Protein AF-A0A4V3GNU5-F1 (afdb_monomer)

Mean predicted aligned error: 13.86 Å

Radius of gyration: 29.21 Å; Cα contacts (8 Å, |Δi|>4): 27; chains: 1; bounding box: 39×19×98 Å

Solvent-accessible surface area (backbone atoms only — not comparable to full-atom values): 5254 Å² total; per-residue (Å²): 132,88,81,90,86,82,85,81,90,77,83,79,78,76,78,78,91,69,74,80,76,80,69,54,69,69,57,54,50,51,51,53,50,52,55,50,49,54,51,52,50,52,48,54,53,50,56,51,51,40,52,50,33,53,52,49,32,70,67,44,82,51,70,66,58,21,52,53,36,48,53,50,32,52,51,49,50,53,52,58,55,74,69,58,130

pLDDT: mean 80.56, std 15.94, range [41.94, 96.62]

Nearest PDB structures (foldseek):
  7s5k-assembly1_E  TM=9.605E-01  e=1.307E+00  Myxococcus xanthus
  4fzs-assembly1_B  TM=9.354E-01  e=4.095E+00  Homo sapiens
  4fzs-assembly1_A  TM=9.243E-01  e=6.129E+00  Homo sapiens

Structure (mmCIF, N/CA/C/O backbone):
data_AF-A0A4V3GNU5-F1
#
_entry.id   AF-A0A4V3GNU5-F1
#
loop_
_atom_site.group_PDB
_atom_site.id
_atom_site.type_symbol
_atom_site.label_atom_id
_atom_site.label_alt_id
_atom_site.label_comp_id
_atom_site.label_asym_id
_atom_site.label_entity_id
_atom_site.label_seq_id
_atom_site.pdbx_PDB_ins_code
_atom_site.Cartn_x
_atom_site.Cartn_y
_atom_site.Cartn_z
_atom_site.occupancy
_atom_site.B_iso_or_equiv
_atom_site.auth_seq_id
_atom_site.auth_comp_id
_atom_site.auth_asym_id
_atom_site.auth_atom_id
_atom_site.pdbx_PDB_model_num
ATOM 1 N N . MET A 1 1 ? 13.365 -0.738 83.275 1.00 41.94 1 MET A N 1
ATOM 2 C CA . MET A 1 1 ? 13.884 -0.481 81.924 1.00 41.94 1 MET A CA 1
ATOM 3 C C . MET A 1 1 ? 12.767 -0.844 80.967 1.00 41.94 1 MET A C 1
ATOM 5 O O . MET A 1 1 ? 12.481 -2.025 80.809 1.00 41.94 1 MET A O 1
ATOM 9 N N . GLU A 1 2 ? 12.065 0.179 80.472 1.00 50.00 2 GLU A N 1
ATOM 10 C CA . GLU A 1 2 ? 11.461 0.259 79.128 1.00 50.00 2 GLU A CA 1
ATOM 11 C C . GLU A 1 2 ? 12.104 -0.712 78.096 1.00 50.00 2 GLU A C 1
ATOM 13 O O . GLU A 1 2 ? 13.270 -1.068 78.231 1.00 50.00 2 GLU A O 1
ATOM 18 N N . HIS A 1 3 ? 11.409 -1.259 77.088 1.00 45.41 3 HIS A N 1
ATOM 19 C CA . HIS A 1 3 ? 10.769 -0.548 75.974 1.00 45.41 3 HIS A CA 1
ATOM 20 C C . HIS A 1 3 ? 9.641 -1.361 75.289 1.00 45.41 3 HIS A C 1
ATOM 22 O O . HIS A 1 3 ? 9.781 -2.553 75.026 1.00 45.41 3 HIS A O 1
ATOM 28 N N . SER A 1 4 ? 8.560 -0.659 74.920 1.00 60.72 4 SER A N 1
ATOM 29 C CA . SER A 1 4 ? 7.613 -0.991 73.839 1.00 60.72 4 SER A CA 1
ATOM 30 C C . SER A 1 4 ? 8.304 -1.180 72.480 1.00 60.72 4 SER A C 1
ATOM 32 O O . SER A 1 4 ? 9.348 -0.576 72.254 1.00 60.72 4 SER A O 1
ATOM 34 N N . THR A 1 5 ? 7.658 -1.880 71.531 1.00 53.22 5 THR A N 1
ATOM 35 C CA . THR A 1 5 ? 7.349 -1.387 70.157 1.00 53.22 5 THR A CA 1
ATOM 36 C C . THR A 1 5 ? 6.728 -2.476 69.256 1.00 53.22 5 THR A C 1
ATOM 38 O O . THR A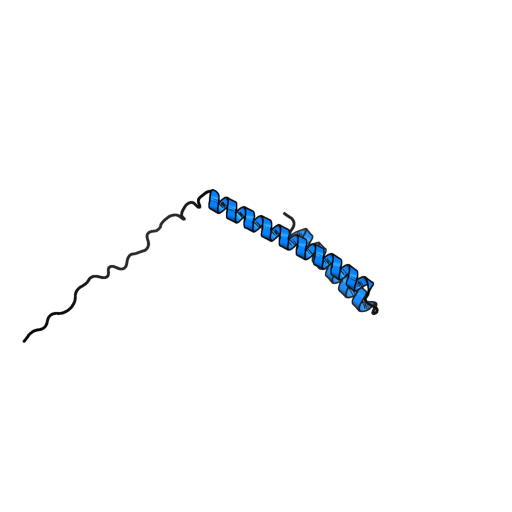 1 5 ? 7.313 -3.534 69.071 1.00 53.22 5 THR A O 1
ATOM 41 N N . GLY A 1 6 ? 5.574 -2.178 68.632 1.00 46.69 6 GLY A N 1
ATOM 42 C CA . GLY A 1 6 ? 5.256 -2.670 67.276 1.00 46.69 6 GLY A CA 1
ATOM 43 C C . GLY A 1 6 ? 4.074 -3.636 67.059 1.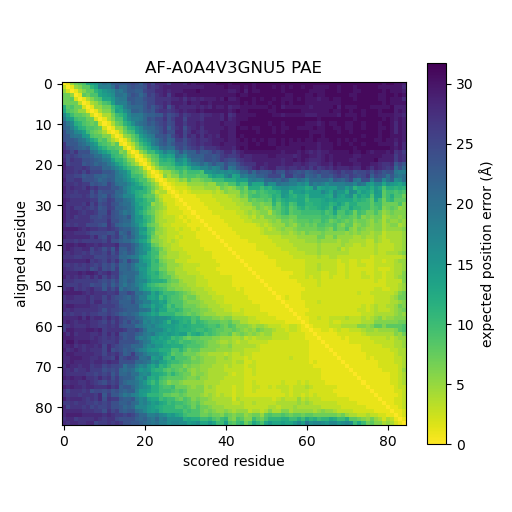00 46.69 6 GLY A C 1
ATOM 44 O O . GLY A 1 6 ? 4.268 -4.824 66.848 1.00 46.69 6 GLY A O 1
ATOM 45 N N . THR A 1 7 ? 2.853 -3.102 66.967 1.00 47.12 7 THR A N 1
ATOM 46 C CA . THR A 1 7 ? 1.778 -3.514 66.016 1.00 47.12 7 THR A CA 1
ATOM 47 C C . THR A 1 7 ? 2.252 -3.467 64.537 1.00 47.12 7 THR A C 1
ATOM 49 O O . THR A 1 7 ? 3.299 -2.855 64.322 1.00 47.12 7 THR A O 1
ATOM 52 N N . PRO A 1 8 ? 1.509 -3.914 63.479 1.00 55.44 8 PRO A N 1
ATOM 53 C CA . PRO A 1 8 ? 0.199 -4.592 63.385 1.00 55.44 8 PRO A CA 1
ATOM 54 C C . PRO A 1 8 ? 0.128 -5.775 62.360 1.00 55.44 8 PRO A C 1
ATOM 56 O O . PRO A 1 8 ? 1.077 -6.117 61.665 1.00 55.44 8 PRO A O 1
ATOM 59 N N . THR A 1 9 ? -1.069 -6.367 62.264 1.00 64.31 9 THR A N 1
ATOM 60 C CA . THR A 1 9 ? -1.617 -7.221 61.188 1.00 64.31 9 THR A CA 1
ATOM 61 C C . THR A 1 9 ? -1.248 -6.798 59.752 1.00 64.31 9 THR A C 1
ATOM 63 O O . THR A 1 9 ? -1.379 -5.632 59.389 1.00 64.31 9 THR A O 1
ATOM 66 N N . ASN A 1 10 ? -0.878 -7.761 58.900 1.00 49.19 10 ASN A N 1
ATOM 67 C CA . ASN A 1 10 ? -1.039 -7.627 57.450 1.00 49.19 10 ASN A CA 1
ATOM 68 C C . ASN A 1 10 ? -1.691 -8.902 56.898 1.00 49.19 10 ASN A C 1
ATOM 70 O O . ASN A 1 10 ? -1.027 -9.829 56.432 1.00 49.19 10 ASN A O 1
ATOM 74 N N . ALA A 1 11 ? -3.017 -8.962 57.023 1.00 55.62 11 ALA A N 1
ATOM 75 C CA . ALA A 1 11 ? -3.834 -9.863 56.230 1.00 55.62 11 ALA A CA 1
ATOM 76 C C . ALA A 1 11 ? -3.635 -9.495 54.755 1.00 55.62 11 ALA A C 1
ATOM 78 O O . ALA A 1 11 ? -4.069 -8.433 54.319 1.00 55.62 11 ALA A O 1
ATOM 79 N N . THR A 1 12 ? -2.955 -10.359 54.003 1.00 55.62 12 THR A N 1
ATOM 80 C CA . THR A 1 12 ? -2.833 -10.231 52.548 1.00 55.62 12 THR A CA 1
ATOM 81 C C . THR A 1 12 ? -4.240 -10.266 51.944 1.00 55.62 12 THR A C 1
ATOM 83 O O . THR A 1 12 ? -4.912 -11.291 52.074 1.00 55.62 12 THR A O 1
ATOM 86 N N . PRO A 1 13 ? -4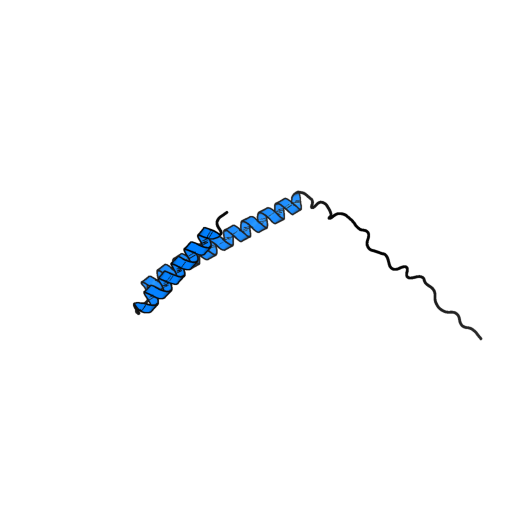.725 -9.190 51.300 1.00 55.84 13 PRO A N 1
ATOM 87 C CA . PRO A 1 13 ? -6.003 -9.230 50.612 1.00 55.84 13 PRO A CA 1
ATOM 88 C C . PRO A 1 13 ? -5.847 -10.098 49.364 1.00 55.84 13 PRO A C 1
ATOM 90 O O . PRO A 1 13 ? -5.075 -9.776 48.460 1.00 55.84 13 PRO A O 1
ATOM 93 N N . HIS A 1 14 ? -6.574 -11.209 49.308 1.00 55.91 14 HIS A N 1
ATOM 94 C CA . HIS A 1 14 ? -6.819 -11.898 48.047 1.00 55.91 14 HIS A CA 1
ATOM 95 C C . HIS A 1 14 ? -7.618 -10.941 47.147 1.00 55.91 14 HIS A C 1
ATOM 97 O O . HIS A 1 14 ? -8.606 -10.374 47.625 1.00 55.91 14 HIS A O 1
ATOM 103 N N . PRO A 1 15 ? -7.213 -10.706 45.887 1.00 68.38 15 PRO A N 1
ATOM 104 C CA . PRO A 1 15 ? -7.983 -9.847 44.999 1.00 68.38 15 PRO A CA 1
ATOM 105 C C . PRO A 1 15 ? -9.385 -10.446 44.814 1.00 68.38 15 PRO A C 1
ATOM 107 O O . PRO A 1 15 ? -9.494 -11.658 44.591 1.00 68.38 15 PRO A O 1
ATOM 110 N N . PRO A 1 16 ? -10.460 -9.644 44.914 1.00 63.06 16 PRO A N 1
ATOM 111 C CA . PRO A 1 16 ? -11.778 -10.121 44.545 1.00 63.06 16 PRO A CA 1
ATOM 112 C C . PRO A 1 16 ? -11.773 -10.465 43.054 1.00 63.06 16 PRO A C 1
ATOM 114 O O . PRO A 1 16 ? -11.182 -9.769 42.227 1.00 63.06 16 PRO A O 1
ATOM 117 N N . LEU A 1 17 ? -12.425 -11.576 42.727 1.00 61.56 17 LEU A N 1
ATOM 118 C CA . LEU A 1 17 ? -12.728 -12.005 41.369 1.00 61.56 17 LEU A CA 1
ATOM 119 C C . LEU A 1 17 ? -13.819 -11.072 40.799 1.00 61.56 17 LEU A C 1
ATOM 121 O O . LEU A 1 17 ? -14.966 -11.478 40.641 1.00 61.56 17 LEU A O 1
ATOM 125 N N . ASP A 1 18 ? -13.497 -9.793 40.592 1.00 60.56 18 ASP A N 1
ATOM 126 C CA . ASP A 1 18 ? -14.423 -8.825 40.001 1.00 60.56 18 ASP A CA 1
ATOM 127 C C . ASP A 1 18 ? -14.592 -9.117 38.496 1.00 60.56 18 ASP A C 1
ATOM 129 O O . ASP A 1 18 ? -13.598 -9.352 37.795 1.00 60.56 18 ASP A O 1
ATOM 133 N N . PRO A 1 19 ? -15.827 -9.107 37.955 1.00 66.06 19 PRO A N 1
ATOM 134 C CA . PRO A 1 19 ? -16.032 -9.107 36.511 1.00 66.06 19 PRO A CA 1
ATOM 135 C C . PRO A 1 19 ? -15.382 -7.854 35.895 1.00 66.06 19 PRO A C 1
ATOM 137 O O . PRO A 1 19 ? -15.265 -6.827 36.570 1.00 66.06 19 PRO A O 1
ATOM 140 N N . PRO A 1 20 ? -14.957 -7.889 34.616 1.00 64.88 20 PRO A N 1
ATOM 141 C CA . PRO A 1 20 ? -14.397 -6.705 33.976 1.00 64.88 20 PRO A CA 1
ATOM 142 C C . PRO A 1 20 ? -15.407 -5.551 34.081 1.00 64.88 20 PRO A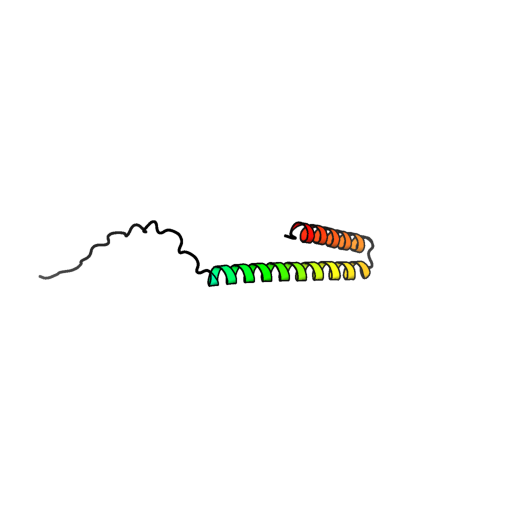 C 1
ATOM 144 O O . PRO A 1 20 ? -16.595 -5.771 33.817 1.00 64.88 20 PRO A O 1
ATOM 147 N N . PRO A 1 21 ? -14.980 -4.331 34.458 1.00 63.09 21 PRO A N 1
ATOM 148 C CA . PRO A 1 21 ? -15.887 -3.198 34.496 1.00 63.09 21 PRO A CA 1
ATOM 149 C C . PRO A 1 21 ? -16.494 -3.024 33.104 1.00 63.09 21 PRO A C 1
ATOM 151 O O . PRO A 1 21 ? -15.773 -2.976 32.102 1.00 63.09 21 PRO A O 1
ATOM 154 N N . ALA A 1 22 ? -17.826 -2.957 33.043 1.00 63.47 22 ALA A N 1
ATOM 155 C CA . ALA A 1 22 ? -18.543 -2.625 31.824 1.00 63.47 22 ALA A CA 1
ATOM 156 C C . ALA A 1 22 ? -17.978 -1.300 31.305 1.00 63.47 22 ALA A C 1
ATOM 158 O O . ALA A 1 22 ? -18.112 -0.257 31.949 1.00 63.47 22 ALA A O 1
ATOM 159 N N . THR A 1 23 ? -17.277 -1.348 30.173 1.00 66.31 23 THR A N 1
ATOM 160 C CA . THR A 1 23 ? -16.720 -0.145 29.563 1.00 66.31 23 THR A CA 1
ATOM 161 C C . THR A 1 23 ? -17.902 0.767 29.254 1.00 66.31 23 THR A C 1
ATOM 163 O O . THR A 1 23 ? -18.840 0.318 28.587 1.00 66.31 23 THR A O 1
ATOM 166 N N . PRO A 1 24 ? -17.919 2.022 29.736 1.00 73.25 24 PRO A N 1
ATOM 167 C CA . PRO A 1 24 ? -19.023 2.912 29.434 1.00 73.25 24 PRO A CA 1
ATOM 168 C C . PRO A 1 24 ? -19.147 3.028 27.907 1.00 73.25 24 PRO A C 1
ATOM 170 O O . PRO A 1 24 ? -18.120 3.110 27.221 1.00 73.25 24 PRO A O 1
ATOM 173 N N . PRO A 1 25 ? -20.371 3.034 27.349 1.00 72.81 25 PRO A N 1
ATOM 174 C CA . PRO A 1 25 ? -20.592 2.991 25.900 1.00 72.81 25 PRO A CA 1
ATOM 175 C C . PRO A 1 25 ? -19.843 4.111 25.158 1.00 72.81 25 PRO A C 1
ATOM 177 O O . PRO A 1 25 ? -19.389 3.922 24.032 1.00 72.81 25 PRO A O 1
ATOM 180 N N . THR A 1 26 ? -19.610 5.243 25.826 1.00 76.12 26 THR A N 1
ATOM 181 C CA . THR A 1 26 ? -18.805 6.367 25.336 1.00 76.12 26 THR A CA 1
ATOM 182 C C . THR A 1 26 ? -17.322 6.018 25.135 1.00 76.12 26 THR A C 1
ATOM 184 O O . THR A 1 26 ? -16.733 6.424 24.136 1.00 76.12 26 THR A O 1
ATOM 187 N N . GLN A 1 27 ? -16.703 5.239 26.034 1.00 78.56 27 GLN A N 1
ATOM 188 C CA . GLN A 1 27 ? -15.313 4.784 25.866 1.00 78.56 27 GLN A CA 1
ATOM 189 C C . GLN A 1 27 ? -15.188 3.724 24.772 1.00 78.56 27 GLN A C 1
ATOM 191 O O . GLN A 1 27 ? -14.244 3.779 23.986 1.00 78.56 27 GLN A O 1
ATOM 196 N N . ALA A 1 28 ? -16.140 2.791 24.684 1.00 76.81 28 ALA A N 1
ATOM 197 C CA . ALA A 1 28 ? -16.149 1.786 23.623 1.00 76.81 28 ALA A CA 1
ATOM 198 C C . ALA A 1 28 ? -16.294 2.436 22.232 1.00 76.81 28 ALA A C 1
ATOM 200 O O . ALA A 1 28 ? -15.568 2.085 21.300 1.00 76.81 28 ALA A O 1
ATOM 201 N N . ALA A 1 29 ? -17.163 3.446 22.107 1.00 79.06 29 ALA A N 1
ATOM 202 C CA . ALA A 1 29 ? -17.316 4.223 20.879 1.00 79.06 29 ALA A CA 1
ATOM 203 C C . ALA A 1 29 ? -16.033 4.989 20.508 1.00 79.06 29 ALA A C 1
ATOM 205 O O . ALA A 1 29 ? -15.603 4.934 19.355 1.00 79.06 29 ALA A O 1
ATOM 206 N N . ALA A 1 30 ? -15.379 5.640 21.476 1.00 80.81 30 ALA A N 1
ATOM 207 C CA . ALA A 1 30 ? -14.122 6.355 21.243 1.00 80.81 30 ALA A CA 1
ATOM 208 C C . ALA A 1 30 ? -12.988 5.416 20.785 1.00 80.81 30 ALA A C 1
ATOM 210 O O . ALA A 1 30 ? -12.242 5.741 19.860 1.00 80.81 30 ALA A O 1
ATOM 211 N N . GLN A 1 31 ? -12.884 4.218 21.372 1.00 81.81 31 GLN A N 1
ATOM 212 C CA . GLN A 1 31 ? -11.900 3.208 20.959 1.00 81.81 31 GLN A CA 1
ATOM 213 C C . GLN A 1 31 ? -12.175 2.680 19.544 1.00 81.81 31 GLN A C 1
ATOM 215 O O . GLN A 1 31 ? -11.246 2.540 18.745 1.00 81.81 31 GLN A O 1
ATOM 220 N N . ALA A 1 32 ? -13.442 2.432 19.199 1.00 82.94 32 ALA A N 1
ATOM 221 C CA . ALA A 1 32 ? -13.825 2.006 17.854 1.00 82.94 32 ALA A CA 1
ATOM 222 C C . ALA A 1 32 ? -13.502 3.080 16.799 1.00 82.94 32 ALA A C 1
ATOM 224 O O . ALA A 1 32 ? -12.978 2.756 15.730 1.00 82.94 32 ALA A O 1
ATOM 225 N N . GLN A 1 33 ? -13.746 4.354 17.118 1.00 84.00 33 GLN A N 1
ATOM 226 C CA . GLN A 1 33 ? -13.400 5.490 16.259 1.00 84.00 33 GLN A CA 1
ATOM 227 C C . GLN A 1 33 ? -11.885 5.622 16.070 1.00 84.00 33 GLN A C 1
ATOM 229 O O . GLN A 1 33 ? -11.423 5.715 14.933 1.00 84.00 33 GLN A O 1
ATOM 234 N N . ALA A 1 34 ? -11.095 5.536 17.144 1.00 86.25 34 ALA A N 1
ATOM 235 C CA . ALA A 1 34 ? -9.634 5.556 17.053 1.00 86.25 34 ALA A CA 1
ATOM 236 C C . ALA A 1 34 ? -9.094 4.389 16.202 1.00 86.25 34 ALA A C 1
ATOM 238 O O . ALA A 1 34 ? -8.213 4.574 15.360 1.00 86.25 34 ALA A O 1
ATOM 239 N N . ALA A 1 35 ? -9.667 3.191 16.351 1.00 85.94 35 ALA A N 1
ATOM 240 C CA . ALA A 1 35 ? -9.303 2.034 15.539 1.00 85.94 35 ALA A CA 1
ATOM 241 C C . ALA A 1 35 ? -9.710 2.191 14.061 1.00 85.94 35 ALA A C 1
ATOM 243 O O . ALA A 1 35 ? -9.023 1.680 13.174 1.00 85.94 35 ALA A O 1
ATOM 244 N N . ALA A 1 36 ? -10.819 2.874 13.766 1.00 86.00 36 ALA A N 1
ATOM 245 C CA . ALA A 1 36 ? -11.217 3.203 12.398 1.00 86.00 36 ALA A CA 1
ATOM 246 C C . ALA A 1 36 ? -10.272 4.244 11.771 1.00 86.00 36 ALA A C 1
ATOM 248 O O . ALA A 1 36 ? -9.801 4.034 10.651 1.00 86.00 36 ALA A O 1
ATOM 249 N N . GLN A 1 37 ? -9.915 5.293 12.519 1.00 89.38 37 GLN A N 1
ATOM 250 C CA . GLN A 1 37 ? -8.958 6.322 12.103 1.00 89.38 37 GLN A CA 1
ATOM 251 C C . GLN A 1 37 ? -7.589 5.708 11.777 1.00 89.38 37 GLN A C 1
ATOM 253 O O . GLN A 1 37 ? -7.052 5.915 10.691 1.00 89.38 37 GLN A O 1
ATOM 258 N N . ALA A 1 38 ? -7.065 4.852 12.660 1.00 89.00 38 ALA A N 1
ATOM 259 C CA . ALA A 1 38 ? -5.787 4.173 12.450 1.00 89.00 38 ALA A CA 1
ATOM 260 C C . ALA A 1 38 ? -5.791 3.268 11.203 1.00 89.00 38 ALA A C 1
ATOM 262 O O . ALA A 1 38 ? -4.784 3.164 10.496 1.00 89.00 38 ALA A O 1
ATOM 263 N N . ARG A 1 39 ? -6.923 2.615 10.897 1.00 87.31 39 ARG A N 1
ATOM 264 C CA . ARG A 1 39 ? -7.083 1.835 9.657 1.00 87.31 39 ARG A CA 1
ATOM 265 C C . ARG A 1 39 ? -7.117 2.737 8.422 1.00 87.31 39 ARG A C 1
ATOM 267 O O . ARG A 1 39 ? -6.498 2.387 7.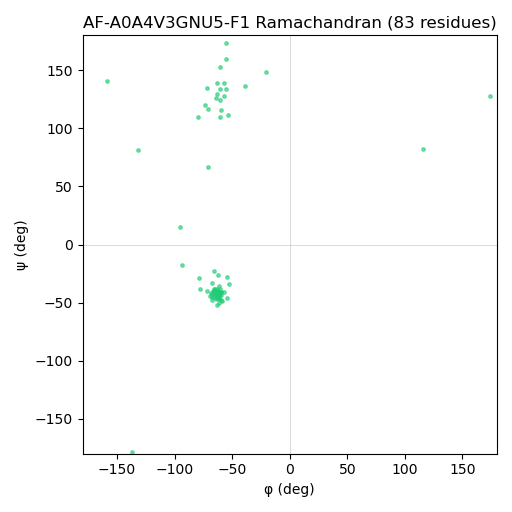418 1.00 87.31 39 ARG A O 1
ATOM 274 N N . ALA A 1 40 ? -7.808 3.873 8.494 1.00 88.44 40 ALA A N 1
ATOM 275 C CA . ALA A 1 40 ? -7.862 4.850 7.408 1.00 88.44 40 ALA A CA 1
ATOM 276 C C . ALA A 1 40 ? -6.474 5.441 7.114 1.00 88.44 40 ALA A C 1
ATOM 278 O O . ALA A 1 40 ? -6.047 5.457 5.961 1.00 88.44 40 ALA A O 1
ATOM 279 N N . GLU A 1 41 ? -5.721 5.820 8.147 1.00 91.06 41 GLU A N 1
ATOM 280 C CA . GLU A 1 41 ? -4.344 6.298 7.996 1.00 91.06 41 GLU A CA 1
ATOM 281 C C . GLU A 1 41 ? -3.425 5.238 7.396 1.00 91.06 41 GLU A C 1
ATOM 283 O O . GLU A 1 41 ? -2.627 5.537 6.510 1.00 91.06 41 GLU A O 1
ATOM 288 N N . ARG A 1 42 ? -3.533 3.984 7.854 1.00 88.31 42 ARG A N 1
ATOM 289 C CA . ARG A 1 42 ? -2.726 2.889 7.306 1.00 88.31 42 ARG A CA 1
ATOM 290 C C . ARG A 1 42 ? -2.988 2.696 5.812 1.00 88.31 42 ARG A C 1
ATOM 292 O O . ARG A 1 42 ? -2.032 2.487 5.071 1.00 88.31 42 ARG A O 1
ATOM 299 N N . ARG A 1 43 ? -4.250 2.797 5.375 1.00 89.19 43 ARG A N 1
ATOM 300 C CA . ARG A 1 43 ? -4.618 2.758 3.949 1.00 89.19 43 ARG A CA 1
ATOM 301 C C . ARG A 1 43 ? -4.007 3.930 3.189 1.00 89.19 43 ARG A C 1
ATOM 303 O O . ARG A 1 43 ? -3.265 3.693 2.249 1.00 89.19 43 ARG A O 1
ATOM 310 N N . ALA A 1 44 ? -4.196 5.158 3.671 1.00 92.06 44 ALA A N 1
ATOM 311 C CA . ALA A 1 44 ? -3.637 6.348 3.029 1.00 92.06 44 ALA A CA 1
ATOM 312 C C . ALA A 1 44 ? -2.103 6.277 2.882 1.00 92.06 44 ALA A C 1
ATOM 314 O O . ALA A 1 44 ? -1.559 6.626 1.836 1.00 92.06 44 ALA A O 1
ATOM 315 N N . ARG A 1 45 ? -1.395 5.770 3.902 1.00 91.62 45 ARG A N 1
ATOM 316 C CA . ARG A 1 45 ? 0.063 5.558 3.842 1.00 91.62 45 ARG A CA 1
ATOM 317 C C . ARG A 1 45 ? 0.450 4.487 2.821 1.00 91.62 45 ARG A C 1
ATOM 319 O O . ARG A 1 45 ? 1.443 4.660 2.121 1.00 91.62 45 ARG A O 1
ATOM 326 N N . ALA A 1 46 ? -0.311 3.396 2.731 1.00 91.31 46 ALA A N 1
ATOM 327 C CA . ALA A 1 46 ? -0.071 2.348 1.741 1.00 91.31 46 ALA A CA 1
ATOM 328 C C . ALA A 1 46 ? -0.296 2.863 0.310 1.00 91.31 46 ALA A C 1
ATOM 330 O O . ALA A 1 46 ? 0.558 2.652 -0.548 1.00 91.31 46 ALA A O 1
ATOM 331 N N . ASP A 1 47 ? -1.384 3.596 0.076 1.00 91.94 47 ASP A N 1
ATOM 332 C CA . ASP A 1 47 ? -1.709 4.177 -1.231 1.00 91.94 47 ASP A CA 1
ATOM 333 C C . ASP A 1 47 ? -0.640 5.190 -1.680 1.00 91.94 47 ASP A C 1
ATOM 335 O O . ASP A 1 47 ? -0.200 5.182 -2.836 1.00 91.94 47 ASP A O 1
ATOM 339 N N . TRP A 1 48 ? -0.155 6.019 -0.748 1.00 95.06 48 TRP A N 1
ATOM 340 C CA . TRP A 1 48 ? 0.957 6.935 -1.005 1.00 95.06 48 TRP A CA 1
ATOM 341 C C . TRP A 1 48 ? 2.247 6.185 -1.374 1.00 95.06 48 TRP A C 1
ATOM 343 O O . TRP A 1 48 ? 2.874 6.511 -2.381 1.00 95.06 48 TRP A O 1
ATOM 353 N N . LEU A 1 49 ? 2.612 5.134 -0.626 1.00 94.75 49 LEU A N 1
ATOM 354 C CA . LEU A 1 49 ? 3.798 4.315 -0.919 1.00 94.75 49 LEU A CA 1
ATOM 355 C C . LEU A 1 49 ? 3.714 3.634 -2.291 1.00 94.75 49 LEU A C 1
ATOM 357 O O . LEU A 1 49 ? 4.704 3.603 -3.019 1.00 94.75 49 LEU A O 1
ATOM 361 N N . ILE A 1 50 ? 2.548 3.099 -2.660 1.00 92.62 50 ILE A N 1
ATOM 362 C CA . ILE A 1 50 ? 2.332 2.465 -3.970 1.00 92.62 50 ILE A CA 1
ATOM 363 C C . ILE A 1 50 ? 2.548 3.485 -5.094 1.00 92.62 50 ILE A C 1
ATOM 365 O O . ILE A 1 50 ? 3.244 3.193 -6.071 1.00 92.62 50 ILE A O 1
ATOM 369 N N . THR A 1 51 ? 2.003 4.692 -4.932 1.00 95.06 51 THR A N 1
ATOM 370 C CA . THR A 1 51 ? 2.166 5.789 -5.896 1.00 95.06 51 THR A CA 1
ATOM 371 C C . THR A 1 51 ? 3.636 6.185 -6.041 1.00 95.06 51 THR A C 1
ATOM 373 O O . THR A 1 51 ? 4.146 6.287 -7.160 1.00 95.06 51 THR A O 1
ATOM 376 N N . GLU A 1 52 ? 4.344 6.343 -4.923 1.00 96.19 52 GLU A N 1
ATOM 377 C CA . GLU A 1 52 ? 5.751 6.746 -4.924 1.00 96.19 52 GLU A CA 1
ATOM 378 C C . GLU A 1 52 ? 6.657 5.672 -5.544 1.00 96.19 52 GLU A C 1
ATOM 380 O O . GLU A 1 52 ? 7.533 5.988 -6.347 1.00 96.19 52 GLU A O 1
ATOM 385 N N . LEU A 1 53 ? 6.406 4.388 -5.273 1.00 94.31 53 LEU A N 1
ATOM 386 C CA . LEU A 1 53 ? 7.131 3.295 -5.929 1.00 94.31 53 LEU A CA 1
ATOM 387 C C . LEU A 1 53 ? 6.889 3.279 -7.444 1.00 94.31 53 LEU A C 1
ATOM 389 O O . LEU A 1 53 ? 7.822 3.049 -8.213 1.00 94.31 53 LEU A O 1
ATOM 393 N N . GLY A 1 54 ? 5.667 3.570 -7.894 1.00 92.69 54 GLY A N 1
ATOM 394 C CA . GLY A 1 54 ? 5.374 3.748 -9.318 1.00 92.69 54 GLY A CA 1
ATOM 395 C C . GLY A 1 54 ? 6.198 4.880 -9.940 1.00 92.69 54 GLY A C 1
ATOM 396 O O . GLY A 1 54 ? 6.784 4.706 -11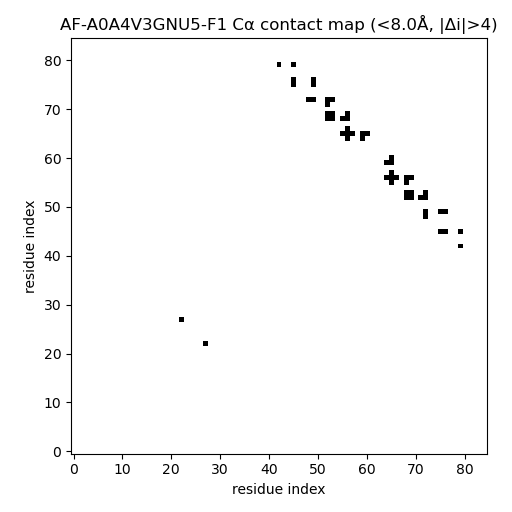.013 1.00 92.69 54 GLY A O 1
ATOM 397 N N . ARG A 1 55 ? 6.309 6.009 -9.229 1.00 94.19 55 ARG A N 1
ATOM 398 C CA . ARG A 1 55 ? 7.117 7.169 -9.627 1.00 94.19 55 ARG A CA 1
ATOM 399 C C . ARG A 1 55 ? 8.611 6.827 -9.708 1.00 94.19 55 ARG A C 1
ATOM 401 O O . ARG A 1 55 ? 9.255 7.166 -10.702 1.00 94.19 55 ARG A O 1
ATOM 408 N N . LEU A 1 56 ? 9.147 6.117 -8.715 1.00 93.94 56 LEU A N 1
ATOM 409 C CA . LEU A 1 56 ? 10.542 5.661 -8.690 1.00 93.94 56 LEU A CA 1
ATOM 410 C C . LEU A 1 56 ? 10.836 4.666 -9.820 1.00 93.94 56 LEU A C 1
ATOM 412 O O . LEU A 1 56 ? 11.838 4.801 -10.515 1.00 93.94 56 LEU A O 1
ATOM 416 N N . ALA A 1 57 ? 9.934 3.718 -10.085 1.00 93.75 57 ALA A N 1
ATOM 417 C CA . ALA A 1 57 ? 10.085 2.772 -11.192 1.00 93.75 57 ALA A CA 1
ATOM 418 C C . ALA A 1 57 ? 10.016 3.432 -12.582 1.00 93.75 57 ALA A C 1
ATOM 420 O O . ALA A 1 57 ? 10.477 2.849 -13.567 1.00 93.75 57 ALA A O 1
ATOM 421 N N . ALA A 1 58 ? 9.392 4.606 -12.695 1.00 93.31 58 ALA A N 1
ATOM 422 C CA . ALA A 1 58 ? 9.380 5.386 -13.929 1.00 93.31 58 ALA A CA 1
ATOM 423 C C . ALA A 1 58 ? 10.693 6.160 -14.144 1.00 93.31 58 ALA A C 1
ATOM 425 O O . ALA A 1 58 ? 11.066 6.380 -15.292 1.00 93.31 58 ALA A O 1
ATOM 426 N N . GLN A 1 59 ? 11.380 6.536 -13.061 1.00 95.00 59 GLN A N 1
ATOM 427 C CA . GLN A 1 59 ? 12.641 7.290 -13.089 1.00 95.00 59 GLN A CA 1
ATOM 428 C C . GLN A 1 59 ? 13.895 6.413 -13.048 1.00 95.00 59 GLN A C 1
ATOM 430 O O . GLN A 1 59 ? 14.973 6.899 -13.367 1.00 95.00 59 GLN A O 1
ATOM 435 N N . ALA A 1 60 ? 13.782 5.147 -12.645 1.00 94.50 60 ALA A N 1
ATOM 436 C CA . ALA A 1 60 ? 14.929 4.252 -12.586 1.00 94.50 60 ALA A CA 1
ATOM 437 C C . ALA A 1 60 ? 15.512 4.002 -13.989 1.00 94.50 60 ALA A C 1
ATOM 439 O O . ALA A 1 60 ? 14.800 3.585 -14.905 1.00 94.50 60 ALA A O 1
ATOM 440 N N . GLU A 1 61 ? 16.813 4.249 -14.132 1.00 93.81 61 GLU A N 1
ATOM 441 C CA . GLU A 1 61 ? 17.566 4.056 -15.376 1.00 93.81 61 GLU A CA 1
ATOM 442 C C . GLU A 1 61 ? 17.892 2.576 -15.611 1.00 93.81 61 GLU A C 1
ATOM 444 O O . GLU A 1 61 ? 17.787 2.096 -16.740 1.00 93.81 61 GLU A O 1
ATOM 449 N N . ASP A 1 62 ? 18.212 1.832 -14.544 1.00 95.62 62 ASP A N 1
ATOM 450 C CA . ASP A 1 62 ? 18.477 0.394 -14.612 1.00 95.62 62 ASP A CA 1
ATOM 451 C C . ASP A 1 62 ? 17.168 -0.399 -14.816 1.00 95.62 62 ASP A C 1
ATOM 453 O O . ASP A 1 62 ? 16.270 -0.369 -13.960 1.00 95.62 62 ASP A O 1
ATOM 457 N N . PRO A 1 63 ? 17.042 -1.167 -15.917 1.00 92.81 63 PRO A N 1
ATOM 458 C CA . PRO A 1 63 ? 15.916 -2.068 -16.134 1.00 92.81 63 PRO A CA 1
ATOM 459 C C . PRO A 1 63 ? 15.658 -3.042 -14.976 1.00 92.81 63 PRO A C 1
ATOM 461 O O . PRO A 1 63 ? 14.498 -3.375 -14.713 1.00 92.81 63 PRO A O 1
ATOM 464 N N . ASN A 1 64 ? 16.700 -3.499 -14.277 1.00 94.81 64 ASN A N 1
ATOM 465 C CA . ASN A 1 64 ? 16.560 -4.423 -13.154 1.00 94.81 64 ASN A CA 1
ATOM 466 C C . ASN A 1 64 ? 15.855 -3.752 -11.969 1.00 94.81 64 ASN A C 1
ATOM 468 O O . ASN A 1 64 ? 14.863 -4.277 -11.450 1.00 94.81 64 ASN A O 1
ATOM 472 N N . ASP A 1 65 ? 16.292 -2.548 -11.607 1.00 93.38 65 ASP A N 1
ATOM 473 C CA . ASP A 1 65 ? 15.681 -1.773 -10.529 1.00 93.38 65 ASP A CA 1
ATOM 474 C C . ASP A 1 65 ? 14.228 -1.416 -10.839 1.00 93.38 65 ASP A C 1
ATOM 476 O O . ASP A 1 65 ? 13.359 -1.575 -9.977 1.00 93.38 65 ASP A O 1
ATOM 480 N N . ARG A 1 66 ? 13.911 -1.058 -12.091 1.00 94.19 66 ARG A N 1
ATOM 481 C CA . ARG A 1 66 ? 12.517 -0.839 -12.518 1.00 94.19 66 ARG A CA 1
ATOM 482 C C . ARG A 1 66 ? 11.633 -2.054 -12.227 1.00 94.19 66 ARG A C 1
ATOM 484 O O . ARG A 1 66 ? 10.526 -1.899 -11.705 1.00 94.19 66 ARG A O 1
ATOM 491 N N . VAL A 1 67 ? 12.104 -3.261 -12.550 1.00 96.62 67 VAL A N 1
ATOM 492 C CA . VAL A 1 67 ? 11.362 -4.512 -12.310 1.00 96.62 67 VAL A CA 1
ATOM 493 C C . VAL A 1 67 ? 11.231 -4.793 -10.815 1.00 96.62 67 VAL A C 1
ATOM 495 O O . VAL A 1 67 ? 10.133 -5.116 -10.349 1.00 96.62 67 VAL A O 1
ATOM 498 N N . ARG A 1 68 ? 12.314 -4.638 -10.044 1.00 95.75 68 ARG A N 1
ATOM 499 C CA . ARG A 1 68 ? 12.304 -4.849 -8.588 1.00 95.75 68 ARG A CA 1
ATOM 500 C C . ARG A 1 68 ? 11.322 -3.909 -7.894 1.00 95.75 68 ARG A C 1
ATOM 502 O O . ARG A 1 68 ? 10.487 -4.377 -7.123 1.00 95.75 68 ARG A O 1
ATOM 509 N N . ILE A 1 69 ? 11.358 -2.617 -8.215 1.00 94.81 69 ILE A N 1
ATOM 510 C CA . ILE A 1 69 ? 10.469 -1.606 -7.625 1.00 94.81 69 ILE A CA 1
ATOM 511 C C . ILE A 1 69 ? 9.004 -1.904 -7.974 1.00 94.81 69 ILE A C 1
ATOM 513 O O . ILE A 1 69 ? 8.147 -1.894 -7.087 1.00 94.81 69 ILE A O 1
ATOM 517 N N . ARG A 1 70 ? 8.705 -2.258 -9.234 1.00 94.00 70 ARG A N 1
ATOM 518 C CA . ARG A 1 70 ? 7.344 -2.654 -9.647 1.00 94.00 70 ARG A CA 1
ATOM 519 C C . ARG A 1 70 ? 6.837 -3.877 -8.890 1.00 94.00 70 ARG A C 1
ATOM 521 O O . ARG A 1 70 ? 5.688 -3.892 -8.456 1.00 94.00 70 ARG A O 1
ATOM 528 N N . ARG A 1 71 ? 7.686 -4.887 -8.691 1.00 96.06 71 ARG A N 1
ATOM 529 C CA . ARG A 1 71 ? 7.325 -6.094 -7.934 1.00 96.06 71 ARG A CA 1
ATOM 530 C C . ARG A 1 71 ? 7.033 -5.782 -6.465 1.00 96.06 71 ARG A C 1
ATOM 532 O O . ARG A 1 71 ? 6.106 -6.355 -5.889 1.00 96.06 71 ARG A O 1
A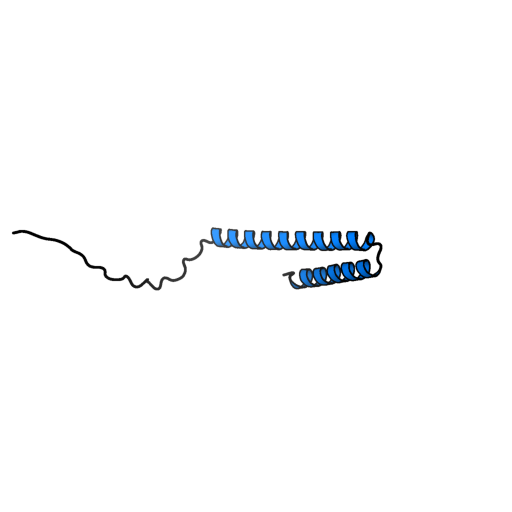TOM 539 N N . THR A 1 72 ? 7.790 -4.863 -5.869 1.00 95.50 72 THR A N 1
ATOM 540 C CA . THR A 1 72 ? 7.531 -4.371 -4.510 1.00 95.50 72 THR A CA 1
ATOM 541 C C . THR A 1 72 ? 6.186 -3.648 -4.428 1.00 95.50 72 THR A C 1
ATOM 543 O O . THR A 1 72 ? 5.398 -3.941 -3.530 1.00 95.50 72 THR A O 1
ATOM 546 N N . ALA A 1 73 ? 5.878 -2.768 -5.387 1.00 93.06 73 ALA A N 1
ATOM 547 C CA . ALA A 1 73 ? 4.589 -2.075 -5.450 1.00 93.06 73 ALA A CA 1
ATOM 548 C C . ALA A 1 73 ? 3.402 -3.049 -5.594 1.00 93.06 73 ALA A C 1
ATOM 550 O O . ALA A 1 73 ? 2.395 -2.899 -4.898 1.00 93.06 73 ALA A O 1
ATOM 551 N N . ASP A 1 74 ? 3.530 -4.087 -6.431 1.00 94.38 74 ASP A N 1
ATOM 552 C CA . ASP A 1 74 ? 2.496 -5.125 -6.589 1.00 94.38 74 ASP A CA 1
ATOM 553 C C . ASP A 1 74 ? 2.284 -5.914 -5.287 1.00 94.38 74 ASP A C 1
ATOM 555 O O . ASP A 1 74 ? 1.154 -6.114 -4.842 1.00 94.38 74 ASP A O 1
ATOM 559 N N . SER A 1 75 ? 3.377 -6.290 -4.616 1.00 94.88 75 SER A N 1
ATOM 560 C CA . SER A 1 75 ? 3.324 -7.008 -3.336 1.00 94.88 75 SER A CA 1
ATOM 561 C C . SER A 1 75 ? 2.618 -6.185 -2.253 1.00 94.88 75 SER A C 1
ATOM 563 O O . SER A 1 75 ? 1.764 -6.709 -1.536 1.00 94.88 75 SER A O 1
ATOM 565 N N . LEU A 1 76 ? 2.918 -4.884 -2.165 1.00 92.19 76 LEU A N 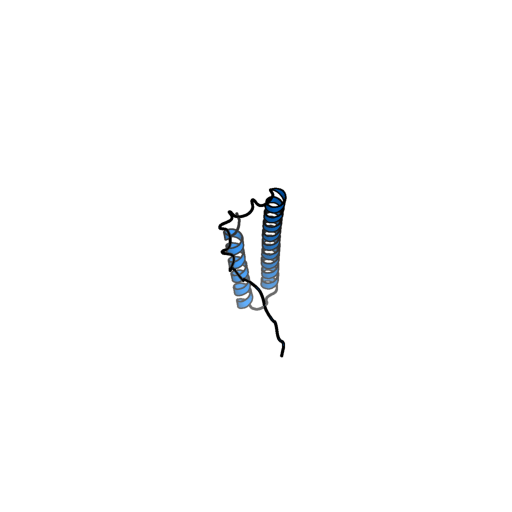1
ATOM 566 C CA . LEU A 1 76 ? 2.247 -3.968 -1.239 1.00 92.19 76 LEU A CA 1
ATOM 567 C C . LEU A 1 76 ? 0.768 -3.773 -1.579 1.00 92.19 76 LEU A C 1
ATOM 569 O O . LEU A 1 76 ? -0.059 -3.750 -0.671 1.00 92.19 76 LEU A O 1
ATOM 573 N N . THR A 1 77 ? 0.419 -3.702 -2.864 1.00 92.06 77 THR A N 1
ATOM 574 C CA . THR A 1 77 ? -0.978 -3.598 -3.315 1.00 92.06 77 THR A CA 1
ATOM 575 C C . THR A 1 77 ? -1.783 -4.832 -2.907 1.00 92.06 77 THR A C 1
ATOM 577 O O . THR A 1 77 ? -2.879 -4.710 -2.349 1.00 92.06 77 THR A O 1
ATOM 580 N N . ARG A 1 78 ? -1.229 -6.034 -3.115 1.00 93.12 78 ARG A N 1
ATOM 581 C CA . ARG A 1 78 ? -1.856 -7.294 -2.680 1.00 93.12 78 ARG A CA 1
ATOM 582 C C . ARG A 1 78 ? -2.031 -7.340 -1.167 1.00 93.12 78 ARG A C 1
ATOM 584 O O . ARG A 1 78 ? -3.104 -7.707 -0.696 1.00 93.12 78 ARG A O 1
ATOM 591 N N . LEU A 1 79 ? -1.010 -6.923 -0.417 1.00 91.12 79 LEU A N 1
ATOM 592 C CA . LEU A 1 79 ? -1.063 -6.864 1.042 1.00 91.12 79 LEU A CA 1
ATOM 593 C C . LEU A 1 79 ? -2.152 -5.896 1.525 1.00 91.12 79 LEU A C 1
ATOM 595 O O . LEU A 1 79 ? -2.997 -6.271 2.332 1.00 91.12 79 LEU A O 1
ATOM 599 N N . ALA A 1 80 ? -2.174 -4.671 1.000 1.00 87.44 80 ALA A N 1
ATOM 600 C CA . ALA A 1 80 ? -3.168 -3.661 1.352 1.00 87.44 80 ALA A CA 1
ATOM 601 C C . ALA A 1 80 ? -4.598 -4.124 1.026 1.00 87.44 80 ALA A C 1
ATOM 603 O O . ALA A 1 80 ? -5.518 -3.895 1.813 1.00 87.44 80 ALA A O 1
ATOM 604 N N . THR A 1 81 ? -4.769 -4.831 -0.095 1.00 88.81 81 THR A N 1
ATOM 605 C CA . THR A 1 81 ? -6.055 -5.412 -0.503 1.00 88.81 81 THR A CA 1
ATOM 606 C C . THR A 1 81 ? -6.492 -6.536 0.436 1.00 88.81 81 THR A C 1
ATOM 608 O O . THR A 1 81 ? -7.650 -6.565 0.841 1.00 88.81 81 THR A O 1
ATOM 611 N N . ALA A 1 82 ? -5.577 -7.423 0.841 1.00 89.62 82 ALA A N 1
ATOM 612 C CA . ALA A 1 82 ? -5.877 -8.531 1.751 1.00 89.62 82 ALA A CA 1
ATOM 613 C C . ALA A 1 82 ? -6.346 -8.066 3.143 1.00 89.62 82 ALA A C 1
ATOM 615 O O . ALA A 1 82 ? -7.095 -8.772 3.810 1.00 89.62 82 ALA A O 1
ATOM 616 N N . PHE A 1 83 ? -5.939 -6.869 3.575 1.00 79.25 83 PHE A N 1
ATOM 617 C CA . PHE A 1 83 ? -6.351 -6.270 4.849 1.00 79.25 83 PHE A CA 1
ATOM 618 C C . PHE A 1 83 ? -7.537 -5.303 4.727 1.00 79.25 83 PHE A C 1
ATOM 620 O O . PHE A 1 83 ? -7.791 -4.518 5.648 1.00 79.25 83 PHE A O 1
ATOM 627 N N . ARG A 1 84 ? -8.268 -5.316 3.607 1.00 76.00 84 ARG A N 1
ATOM 628 C CA . ARG A 1 84 ? -9.498 -4.538 3.451 1.00 76.00 84 ARG A CA 1
ATOM 629 C C . ARG A 1 84 ? -10.655 -5.282 4.157 1.00 76.00 84 ARG A C 1
ATOM 631 O O . ARG A 1 84 ? -11.023 -6.342 3.667 1.00 76.00 84 ARG A O 1
ATOM 638 N N . PRO A 1 85 ? -11.187 -4.786 5.297 1.00 64.69 85 PRO A N 1
ATOM 639 C 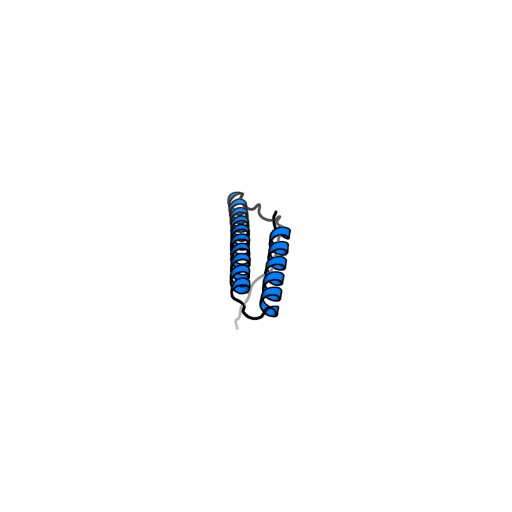CA . PRO A 1 85 ? -12.464 -5.245 5.850 1.00 64.69 85 PRO A CA 1
ATOM 640 C C . PRO A 1 85 ? -13.615 -5.105 4.860 1.00 64.69 85 PRO A C 1
ATOM 642 O O . PRO A 1 85 ? -13.548 -4.166 4.025 1.00 64.69 85 PRO A O 1
#

Sequence (85 aa):
MEHSTGTPTNATPHPPLDPPPATPPTQAAAQAQAAAQARAERRARADWLITELGRLAAQAEDPNDRVRIRRTADSLTRLATAFRP

Foldseek 3Di:
DDDDDDDDDDDPDDDPPDDPPDDPVVVVVVVVVVVVVVLVVVLVVLVVLLVVLCVVLVVDPDPVSVVVSNVVSVVSVVVNVVPDD

Secondary structure (DSSP, 8-state):
------------PPPP-PPPP---HHHHHHHHHHHHHHHHHHHHHHHHHHHHHHHHHHH-SSHHHHHHHHHHHHHHHHHHHHT--